Protein AF-A0A3A6MR04-F1 (afdb_monomer_lite)

Secondary structure (DSSP, 8-state):
-----TTEEEEEEEEEEETTEEEEEEEEEEEETTEEEEEEEEEESSS--EEEEEEEEEE-TT----TTTS---PEEEEEEE-SSEEEEEEEEEETTEEEEEEEEEETTS-EEEEEEEEE--

pLDDT: mean 85.6, std 14.44, range [32.78, 98.06]

Structure (mmCIF, N/CA/C/O backbone):
data_AF-A0A3A6MR04-F1
#
_entry.id   AF-A0A3A6MR04-F1
#
loop_
_atom_site.group_PDB
_atom_site.id
_atom_site.type_symbol
_atom_site.label_atom_id
_atom_site.label_alt_id
_atom_site.label_comp_id
_atom_site.label_asym_id
_atom_site.label_entity_id
_atom_site.label_seq_id
_atom_site.pdbx_PDB_ins_code
_atom_site.Cartn_x
_atom_site.Cartn_y
_atom_site.Cartn_z
_atom_site.occupancy
_atom_site.B_iso_or_equiv
_atom_site.auth_seq_id
_atom_site.auth_comp_id
_atom_site.auth_asym_id
_atom_site.auth_atom_id
_atom_site.pdbx_PDB_model_num
ATOM 1 N N . MET A 1 1 ? 14.096 20.771 -0.460 1.00 32.78 1 MET A N 1
ATOM 2 C CA . MET A 1 1 ? 12.865 21.252 0.205 1.00 32.78 1 MET A CA 1
ATOM 3 C C . MET A 1 1 ? 12.239 20.093 0.964 1.00 32.78 1 MET A C 1
ATOM 5 O O . MET A 1 1 ? 11.730 19.180 0.332 1.00 32.78 1 MET A O 1
ATOM 9 N N . ASN A 1 2 ? 12.336 20.088 2.296 1.00 33.75 2 ASN A N 1
ATOM 10 C CA . ASN A 1 2 ? 11.585 19.162 3.147 1.00 33.75 2 ASN A CA 1
ATOM 11 C C . ASN A 1 2 ? 10.220 19.795 3.415 1.00 33.75 2 ASN A C 1
ATOM 13 O O . ASN A 1 2 ? 10.079 20.624 4.312 1.00 33.75 2 ASN A O 1
ATOM 17 N N . THR A 1 3 ? 9.214 19.444 2.621 1.00 44.91 3 THR A N 1
ATOM 18 C CA . THR A 1 3 ? 7.827 19.658 3.027 1.00 44.91 3 THR A CA 1
ATOM 19 C C . THR A 1 3 ? 7.573 18.727 4.206 1.00 44.91 3 THR A C 1
ATOM 21 O O . THR A 1 3 ? 7.407 17.521 4.031 1.00 44.91 3 THR A O 1
ATOM 24 N N . ASN A 1 4 ? 7.617 19.278 5.420 1.00 47.16 4 ASN A N 1
ATOM 25 C CA . ASN A 1 4 ? 7.101 18.624 6.614 1.00 47.16 4 ASN A CA 1
ATOM 26 C C . ASN A 1 4 ? 5.607 18.373 6.384 1.00 47.16 4 ASN A C 1
ATOM 28 O O . ASN A 1 4 ? 4.776 19.236 6.664 1.00 47.16 4 ASN A O 1
ATOM 32 N N . GLU A 1 5 ? 5.272 17.211 5.822 1.00 66.00 5 GLU A N 1
ATOM 33 C CA . GLU A 1 5 ? 3.908 16.696 5.750 1.00 66.00 5 GLU A CA 1
ATOM 34 C C . GLU A 1 5 ? 3.452 16.414 7.192 1.00 66.00 5 GLU A C 1
ATOM 36 O O . GLU A 1 5 ? 3.569 15.294 7.693 1.00 66.00 5 GLU A O 1
ATOM 41 N N . LYS A 1 6 ? 3.032 17.467 7.907 1.00 80.38 6 LYS A N 1
ATOM 42 C CA . LYS A 1 6 ? 2.640 17.409 9.319 1.00 80.38 6 LYS A CA 1
ATOM 43 C C . LYS A 1 6 ? 1.614 16.288 9.524 1.00 80.38 6 LYS A C 1
ATOM 45 O O . LYS A 1 6 ? 0.608 16.239 8.825 1.00 80.38 6 LYS A O 1
ATOM 50 N N . GLY A 1 7 ? 1.885 15.403 10.482 1.00 85.31 7 GLY A N 1
ATOM 51 C CA . GLY A 1 7 ? 0.978 14.328 10.898 1.00 85.31 7 GLY A CA 1
ATOM 52 C C . GLY A 1 7 ? 1.191 12.968 10.225 1.00 85.31 7 GLY A C 1
ATOM 53 O O . GLY A 1 7 ? 0.659 11.981 10.724 1.00 85.31 7 GLY A O 1
ATOM 54 N N . TRP A 1 8 ? 1.975 12.873 9.146 1.00 92.88 8 TRP A N 1
ATOM 55 C CA . TRP A 1 8 ? 2.273 11.575 8.531 1.00 92.88 8 TRP A CA 1
ATOM 56 C C . TRP A 1 8 ? 3.337 10.812 9.322 1.00 92.88 8 TRP A C 1
ATOM 58 O O . TRP A 1 8 ? 4.446 11.304 9.532 1.00 92.88 8 TRP A O 1
ATOM 68 N N . ILE A 1 9 ? 3.020 9.576 9.692 1.00 91.75 9 ILE A N 1
ATOM 69 C CA . ILE A 1 9 ? 3.927 8.630 10.339 1.00 91.75 9 ILE A CA 1
ATOM 70 C C . ILE A 1 9 ? 4.519 7.731 9.252 1.00 91.75 9 ILE A C 1
ATOM 72 O O . ILE A 1 9 ? 3.782 7.140 8.462 1.00 91.75 9 ILE A O 1
ATOM 76 N N . ASN A 1 10 ? 5.848 7.628 9.184 1.00 90.69 10 ASN A N 1
ATOM 77 C CA . ASN A 1 10 ? 6.494 6.665 8.292 1.00 90.69 10 ASN A CA 1
ATOM 78 C C . ASN A 1 10 ? 6.336 5.265 8.886 1.00 90.69 10 ASN A C 1
ATOM 80 O O . ASN A 1 10 ? 6.837 5.011 9.977 1.00 90.69 10 ASN A O 1
ATOM 84 N N . LEU A 1 11 ? 5.655 4.386 8.156 1.00 89.06 11 LEU A N 1
ATOM 85 C CA . LEU A 1 11 ? 5.409 3.010 8.571 1.00 89.06 11 LEU A CA 1
ATOM 86 C C . LEU A 1 11 ? 6.530 2.087 8.087 1.00 89.06 11 LEU A C 1
ATOM 88 O O . LEU A 1 11 ? 7.119 1.352 8.866 1.00 89.06 11 LEU A O 1
ATOM 92 N N . ILE A 1 12 ? 6.853 2.159 6.791 1.00 88.56 12 ILE A N 1
ATOM 93 C CA . ILE A 1 12 ? 7.886 1.335 6.151 1.00 88.56 12 ILE A CA 1
ATOM 94 C C . ILE A 1 12 ? 8.710 2.208 5.212 1.00 88.56 12 ILE A C 1
ATOM 96 O O . ILE A 1 12 ? 8.161 3.002 4.444 1.00 88.56 12 ILE A O 1
ATOM 100 N N . THR A 1 13 ? 10.028 2.015 5.224 1.00 87.62 13 THR A N 1
ATOM 101 C CA . THR A 1 13 ? 10.923 2.468 4.153 1.00 87.62 13 THR A CA 1
ATOM 102 C C . THR A 1 13 ? 11.751 1.286 3.675 1.00 87.62 13 THR A C 1
ATOM 104 O O . THR A 1 13 ? 12.521 0.727 4.449 1.00 87.62 13 THR A O 1
ATOM 107 N N . ILE A 1 14 ? 11.601 0.923 2.404 1.00 84.69 14 ILE A N 1
ATOM 108 C CA . ILE A 1 14 ? 12.426 -0.095 1.749 1.00 84.69 14 ILE A CA 1
ATOM 109 C C . ILE A 1 14 ? 13.342 0.641 0.780 1.00 84.69 14 ILE A C 1
ATOM 111 O O . ILE A 1 14 ? 12.865 1.377 -0.083 1.00 84.69 14 ILE A O 1
ATOM 115 N N . ASN A 1 15 ? 14.648 0.452 0.936 1.00 80.06 15 ASN A N 1
ATOM 116 C CA . ASN A 1 15 ? 15.644 0.901 -0.029 1.00 80.06 15 ASN A CA 1
ATOM 117 C C . ASN A 1 15 ? 16.266 -0.351 -0.643 1.00 80.06 15 ASN A C 1
ATOM 119 O O . ASN A 1 15 ? 16.751 -1.209 0.093 1.00 80.06 15 ASN A O 1
ATOM 123 N N . GLN A 1 16 ? 16.240 -0.459 -1.966 1.00 71.56 16 GLN A N 1
ATOM 124 C CA . GLN A 1 16 ? 16.967 -1.499 -2.681 1.00 71.56 16 GLN A CA 1
ATOM 125 C C . GLN A 1 16 ? 17.946 -0.831 -3.637 1.00 71.56 16 GLN A C 1
ATOM 127 O O . GLN A 1 16 ? 17.556 -0.153 -4.592 1.00 71.56 16 GLN A O 1
ATOM 132 N N . ASP A 1 17 ? 19.225 -1.045 -3.352 1.00 61.44 17 ASP A N 1
ATOM 133 C CA . ASP A 1 17 ? 20.332 -0.642 -4.201 1.00 61.44 17 ASP A CA 1
ATOM 134 C C . ASP A 1 17 ? 20.761 -1.857 -5.029 1.00 61.44 17 ASP A C 1
ATOM 136 O O . ASP A 1 17 ? 21.609 -2.644 -4.618 1.00 61.44 17 ASP A O 1
ATOM 140 N N . ALA A 1 18 ? 20.149 -2.037 -6.198 1.00 55.91 18 ALA A N 1
ATOM 141 C CA . ALA A 1 18 ? 20.773 -2.829 -7.251 1.00 55.91 18 ALA A CA 1
ATOM 142 C C . ALA A 1 18 ? 21.681 -1.891 -8.058 1.00 55.91 18 ALA A C 1
ATOM 144 O O . ALA A 1 18 ? 21.270 -0.765 -8.347 1.00 55.91 18 ALA A O 1
ATOM 145 N N . GLU A 1 19 ? 22.877 -2.346 -8.451 1.00 47.91 19 GLU A N 1
ATOM 146 C CA . GLU A 1 19 ? 23.938 -1.546 -9.106 1.00 47.91 19 GLU A CA 1
ATOM 147 C C . GLU A 1 19 ? 23.484 -0.720 -10.331 1.00 47.91 19 GLU A C 1
ATOM 149 O O . GLU A 1 19 ? 24.181 0.198 -10.751 1.00 47.91 19 GLU A O 1
ATOM 154 N N . ILE A 1 20 ? 22.302 -1.004 -10.887 1.00 52.81 20 ILE A N 1
ATOM 155 C CA . ILE A 1 20 ? 21.769 -0.388 -12.110 1.00 52.81 20 ILE A CA 1
ATOM 156 C C . ILE A 1 20 ? 20.482 0.429 -11.855 1.00 52.81 20 ILE A C 1
ATOM 158 O O . ILE A 1 20 ? 20.178 1.344 -12.617 1.00 52.81 20 ILE A O 1
ATOM 162 N N . MET A 1 21 ? 19.729 0.174 -10.775 1.00 56.78 21 MET A N 1
ATOM 163 C CA . MET A 1 21 ? 18.518 0.937 -10.436 1.00 56.78 21 MET A CA 1
ATOM 164 C C . MET A 1 21 ? 18.294 1.000 -8.926 1.00 56.78 21 MET A C 1
ATOM 166 O O . MET A 1 21 ? 17.956 0.001 -8.290 1.00 56.78 21 MET A O 1
ATOM 170 N N . ARG A 1 22 ? 18.390 2.213 -8.373 1.00 64.38 22 ARG A N 1
ATOM 171 C CA . ARG A 1 22 ? 17.904 2.506 -7.023 1.00 64.38 22 ARG A CA 1
ATOM 172 C C . ARG A 1 22 ? 16.391 2.615 -7.072 1.00 64.38 22 ARG A C 1
ATOM 174 O O . ARG A 1 22 ? 15.863 3.449 -7.810 1.00 64.38 22 ARG A O 1
ATOM 181 N N . HIS A 1 23 ? 15.700 1.795 -6.294 1.00 75.44 23 HIS A N 1
ATOM 182 C CA . HIS A 1 23 ? 14.297 2.040 -6.003 1.00 75.44 23 HIS A CA 1
ATOM 183 C C . HIS A 1 23 ? 14.090 2.156 -4.504 1.00 75.44 23 HIS A C 1
ATOM 185 O O . HIS A 1 23 ? 14.747 1.501 -3.688 1.00 75.44 23 HIS A O 1
ATOM 191 N N . ARG A 1 24 ? 13.181 3.055 -4.150 1.00 84.44 24 ARG A N 1
ATOM 192 C CA . ARG A 1 24 ? 12.809 3.312 -2.771 1.00 84.44 24 ARG A CA 1
ATOM 193 C C . ARG A 1 24 ? 11.302 3.296 -2.680 1.00 84.44 24 ARG A C 1
ATOM 195 O O . ARG A 1 24 ? 10.644 4.065 -3.371 1.00 84.44 24 ARG A O 1
ATOM 202 N N . ASP A 1 25 ? 10.790 2.504 -1.758 1.00 89.69 25 ASP A N 1
ATOM 203 C CA . ASP A 1 25 ? 9.375 2.474 -1.428 1.00 89.69 25 ASP A CA 1
ATOM 204 C C . ASP A 1 25 ? 9.166 3.077 -0.047 1.00 89.69 25 ASP A C 1
ATOM 206 O O . ASP A 1 25 ? 9.932 2.833 0.891 1.00 89.69 25 ASP A O 1
ATOM 210 N N . ARG A 1 26 ? 8.116 3.886 0.089 1.00 91.62 26 ARG A N 1
ATOM 211 C CA . ARG A 1 26 ? 7.718 4.463 1.374 1.00 91.62 26 ARG A CA 1
ATOM 212 C C . ARG A 1 26 ? 6.245 4.225 1.612 1.00 91.62 26 ARG A C 1
ATOM 214 O O . ARG A 1 26 ? 5.417 4.645 0.814 1.00 91.62 26 ARG A O 1
ATOM 221 N N . THR A 1 27 ? 5.928 3.605 2.740 1.00 93.88 27 THR A N 1
ATOM 222 C CA . THR A 1 27 ? 4.560 3.505 3.251 1.00 93.88 27 THR A CA 1
ATOM 223 C C . THR A 1 27 ? 4.421 4.448 4.432 1.00 93.88 27 THR A C 1
ATOM 225 O O . THR A 1 27 ? 5.256 4.435 5.338 1.00 93.88 27 THR A O 1
ATOM 228 N N . LYS A 1 28 ? 3.383 5.279 4.421 1.00 94.44 28 LYS A N 1
ATOM 229 C CA . LYS A 1 28 ? 3.073 6.223 5.490 1.00 94.44 28 LYS A CA 1
ATOM 230 C C . LYS A 1 28 ? 1.618 6.112 5.893 1.00 94.44 28 LYS A C 1
ATOM 232 O O . LYS A 1 28 ? 0.776 5.745 5.075 1.00 94.44 28 LYS A O 1
ATOM 237 N N . VAL A 1 29 ? 1.325 6.510 7.121 1.00 94.88 29 VAL A N 1
ATOM 238 C CA . VAL A 1 29 ? -0.040 6.575 7.632 1.00 94.88 29 VAL A CA 1
ATOM 239 C C . VAL A 1 29 ? -0.334 7.932 8.250 1.00 94.88 29 VAL A C 1
ATOM 241 O O . VAL A 1 29 ? 0.565 8.585 8.777 1.00 94.88 29 VAL A O 1
ATOM 244 N N . LEU A 1 30 ? -1.586 8.364 8.181 1.00 95.44 30 LEU A N 1
ATOM 245 C CA . LEU A 1 30 ? -2.074 9.583 8.819 1.00 95.44 30 LEU A CA 1
ATOM 246 C C . LEU A 1 30 ? -3.356 9.261 9.579 1.00 95.44 30 LEU A C 1
ATOM 248 O O . LEU A 1 30 ? -4.304 8.744 8.988 1.00 95.44 30 LEU A O 1
ATOM 252 N N . LYS A 1 31 ? -3.392 9.597 10.870 1.00 95.19 31 LYS A N 1
ATOM 253 C CA . LYS A 1 31 ? -4.607 9.496 11.682 1.00 95.19 31 LYS A CA 1
ATOM 254 C C . LYS A 1 31 ? -5.607 10.566 11.243 1.00 95.19 31 LYS A C 1
ATOM 256 O O . LYS A 1 31 ? -5.251 11.742 11.174 1.00 95.19 31 LYS A O 1
ATOM 261 N N . ILE A 1 32 ? -6.844 10.164 10.969 1.00 95.38 32 ILE A N 1
ATOM 262 C CA . ILE A 1 32 ? -7.951 11.052 10.596 1.00 95.38 32 ILE A CA 1
ATOM 263 C C . ILE A 1 32 ? -9.222 10.700 11.384 1.00 95.38 32 ILE A C 1
ATOM 265 O O . ILE A 1 32 ? -9.266 9.740 12.158 1.00 95.38 32 ILE A O 1
ATOM 269 N N . GLN A 1 33 ? -10.283 11.489 11.213 1.00 95.69 33 GLN A N 1
ATOM 270 C CA . GLN A 1 33 ? -11.583 11.149 11.787 1.00 95.69 33 GLN A CA 1
ATOM 271 C C . GLN A 1 33 ? -12.071 9.807 11.220 1.00 95.69 33 GLN A C 1
ATOM 273 O O . GLN A 1 33 ? -12.076 9.606 10.009 1.00 95.69 33 GLN A O 1
ATOM 278 N N . GLY A 1 34 ? -12.462 8.887 12.107 1.00 95.69 34 GLY A N 1
ATOM 279 C CA . GLY A 1 34 ? -12.986 7.568 11.740 1.00 95.69 34 GLY A CA 1
ATOM 280 C C . GLY A 1 34 ? -11.942 6.519 11.343 1.00 95.69 34 GLY A C 1
ATOM 281 O O . GLY A 1 34 ? -12.321 5.375 11.097 1.00 95.69 34 GLY A O 1
ATOM 282 N N . GLY A 1 35 ? -10.653 6.867 11.276 1.00 96.38 35 GLY A N 1
ATOM 283 C CA . GLY A 1 35 ? -9.601 5.881 11.044 1.00 96.38 35 GLY A CA 1
ATOM 284 C C . GLY A 1 35 ? -8.296 6.472 10.530 1.00 96.38 35 GLY A C 1
ATOM 285 O O . GLY A 1 35 ? -7.808 7.479 11.046 1.00 96.38 35 GLY A O 1
ATOM 286 N N . TRP A 1 36 ? -7.718 5.836 9.513 1.00 96.50 36 TRP A N 1
ATOM 287 C CA . TRP A 1 36 ? -6.379 6.156 9.022 1.00 96.50 36 TRP A CA 1
ATOM 288 C C . TRP A 1 36 ? -6.323 6.207 7.500 1.00 96.50 36 TRP A C 1
ATOM 290 O O . TRP A 1 36 ? -6.959 5.416 6.811 1.00 96.50 36 TRP A O 1
ATOM 300 N N . LEU A 1 37 ? -5.507 7.107 6.959 1.00 97.12 37 LEU A N 1
ATOM 301 C CA . LEU A 1 37 ? -5.097 7.058 5.558 1.00 97.12 37 LEU A CA 1
ATOM 302 C C . LEU A 1 37 ? -3.764 6.335 5.462 1.00 97.12 37 LEU A C 1
ATOM 304 O O . LEU A 1 37 ? -2.796 6.766 6.080 1.00 97.12 37 LEU A O 1
ATOM 308 N N . CYS A 1 38 ? -3.700 5.274 4.664 1.00 96.50 38 CYS A N 1
ATOM 309 C CA . CYS A 1 38 ? -2.462 4.595 4.303 1.00 96.50 38 CYS A CA 1
ATOM 310 C C . CYS A 1 38 ? -2.048 5.031 2.902 1.00 96.50 38 CYS A C 1
ATOM 312 O O . CYS A 1 38 ? -2.825 4.901 1.958 1.00 96.50 38 CYS A O 1
ATOM 314 N N . LYS A 1 39 ? -0.831 5.555 2.767 1.00 95.56 39 LYS A N 1
ATOM 315 C CA . LYS A 1 39 ? -0.268 6.045 1.510 1.00 95.56 39 LYS A CA 1
ATOM 316 C C . LYS A 1 39 ? 1.014 5.295 1.181 1.00 95.56 39 LYS A C 1
ATOM 318 O O . LYS A 1 39 ? 1.872 5.117 2.043 1.00 95.56 39 LYS A O 1
ATOM 323 N N . PHE A 1 40 ? 1.166 4.918 -0.079 1.00 94.88 40 PHE A N 1
ATOM 324 C CA . PHE A 1 40 ? 2.382 4.333 -0.620 1.00 94.88 40 PHE A CA 1
ATOM 325 C C . PHE A 1 40 ? 2.973 5.244 -1.692 1.00 94.88 40 PHE A C 1
ATOM 327 O O . PHE A 1 40 ? 2.250 5.744 -2.551 1.00 94.88 40 PHE A O 1
ATOM 334 N N . HIS A 1 41 ? 4.288 5.421 -1.655 1.00 91.88 41 HIS A N 1
ATOM 335 C CA . HIS A 1 41 ? 5.069 6.115 -2.670 1.00 91.88 41 HIS A CA 1
ATOM 336 C C . HIS A 1 41 ? 6.124 5.175 -3.242 1.00 91.88 41 HIS A C 1
ATOM 338 O O . HIS A 1 41 ? 6.896 4.589 -2.479 1.00 91.88 41 HIS A O 1
ATOM 344 N N . HIS A 1 42 ? 6.206 5.128 -4.567 1.00 89.06 42 HIS A N 1
ATOM 345 C CA . HIS A 1 42 ? 7.294 4.493 -5.296 1.00 89.06 42 HIS A CA 1
ATOM 346 C C . HIS A 1 42 ? 8.221 5.561 -5.875 1.00 89.06 42 HIS A C 1
ATOM 348 O O . HIS A 1 42 ? 7.763 6.528 -6.491 1.00 89.06 42 HIS A O 1
ATOM 354 N N . PHE A 1 43 ? 9.522 5.378 -5.699 1.00 86.06 43 PHE A N 1
ATOM 355 C CA . PHE A 1 43 ? 10.560 6.225 -6.274 1.00 86.06 43 PHE A CA 1
ATOM 356 C C . PHE A 1 43 ? 11.496 5.355 -7.111 1.00 86.06 43 PHE A C 1
ATOM 358 O O . PHE A 1 43 ? 12.033 4.373 -6.594 1.00 86.06 43 PHE A O 1
ATOM 365 N N . GLN A 1 44 ? 11.726 5.744 -8.363 1.00 79.19 44 GLN A N 1
ATOM 366 C CA . GLN A 1 44 ? 12.632 5.053 -9.278 1.00 79.19 44 GLN A CA 1
ATOM 367 C C . GLN A 1 44 ? 13.778 5.976 -9.709 1.00 79.19 44 GLN A C 1
ATOM 369 O O . GLN A 1 44 ? 13.549 7.120 -10.096 1.00 79.19 44 GLN A O 1
ATOM 374 N N . GLY A 1 45 ? 15.003 5.447 -9.705 1.00 70.81 45 GLY A N 1
ATOM 375 C CA . GLY A 1 45 ? 16.192 6.116 -10.231 1.00 70.81 45 GLY A CA 1
ATOM 376 C C . GLY A 1 45 ? 16.997 6.901 -9.191 1.00 70.81 45 GLY A C 1
ATOM 377 O O . GLY A 1 45 ? 16.747 6.854 -7.987 1.00 70.81 45 GLY A O 1
ATOM 378 N N . ALA A 1 46 ? 18.027 7.604 -9.673 1.00 60.75 46 ALA A N 1
ATOM 379 C CA . ALA A 1 46 ? 18.918 8.420 -8.843 1.00 60.75 46 ALA A CA 1
ATOM 380 C C . ALA A 1 46 ? 18.292 9.766 -8.434 1.00 60.75 46 ALA A C 1
ATOM 382 O O . ALA A 1 46 ? 18.705 10.364 -7.437 1.00 60.75 46 ALA A O 1
ATOM 383 N N . SER A 1 47 ? 17.297 10.246 -9.186 1.00 57.91 47 SER A N 1
ATOM 384 C CA . SER A 1 47 ? 16.518 11.423 -8.823 1.00 57.91 47 SER A CA 1
ATOM 385 C C . SER A 1 47 ? 15.526 11.072 -7.719 1.00 57.91 47 SER A C 1
ATOM 387 O O . SER A 1 47 ? 14.858 10.045 -7.729 1.00 57.91 47 SER A O 1
ATOM 389 N N . SER A 1 48 ? 15.375 11.969 -6.754 1.00 58.16 48 SER A N 1
ATOM 390 C CA . SER A 1 48 ? 14.391 11.866 -5.673 1.00 58.16 48 SER A CA 1
ATOM 391 C C . SER A 1 48 ? 12.931 12.038 -6.134 1.00 58.16 48 SER A C 1
ATOM 393 O O . SER A 1 48 ? 12.050 12.211 -5.289 1.00 58.16 48 SER A O 1
ATOM 395 N N . SER A 1 49 ? 12.667 12.002 -7.445 1.00 67.00 49 SER A N 1
ATOM 396 C CA . SER A 1 49 ? 11.343 12.156 -8.042 1.00 67.00 49 SER A CA 1
ATOM 397 C C . SER A 1 49 ? 10.481 10.927 -7.765 1.00 67.00 49 SER A C 1
ATOM 399 O O . SER A 1 49 ? 10.881 9.794 -8.017 1.00 67.00 49 SER A O 1
ATOM 401 N N . MET A 1 50 ? 9.292 11.162 -7.217 1.00 74.50 50 MET A N 1
ATOM 402 C CA . MET A 1 50 ? 8.286 10.128 -7.001 1.00 74.50 50 MET A CA 1
ATOM 403 C C . MET A 1 50 ? 7.708 9.693 -8.349 1.00 74.50 50 MET A C 1
ATOM 405 O O . MET A 1 50 ? 7.249 10.542 -9.109 1.00 74.50 50 MET A O 1
ATOM 409 N N . THR A 1 51 ? 7.725 8.392 -8.627 1.00 81.12 51 THR A N 1
ATOM 410 C CA . THR A 1 51 ? 7.276 7.822 -9.906 1.00 81.12 51 THR A CA 1
ATOM 411 C C . THR A 1 51 ? 5.797 7.455 -9.861 1.00 81.12 51 THR A C 1
ATOM 413 O O . THR A 1 51 ? 5.086 7.670 -10.835 1.00 81.12 51 THR A O 1
ATOM 416 N N . ALA A 1 52 ? 5.301 6.963 -8.720 1.00 85.88 52 ALA A N 1
ATOM 417 C CA . ALA A 1 52 ? 3.863 6.827 -8.495 1.00 85.88 52 ALA A CA 1
ATOM 418 C C . ALA A 1 52 ? 3.489 6.867 -7.014 1.00 85.88 52 ALA A C 1
ATOM 420 O O . ALA A 1 52 ? 4.333 6.737 -6.121 1.00 85.88 52 ALA A O 1
ATOM 421 N N . GLN A 1 53 ? 2.188 7.007 -6.772 1.00 92.88 53 GLN A N 1
ATOM 422 C CA . GLN A 1 53 ? 1.586 6.950 -5.450 1.00 92.88 53 GLN A CA 1
ATOM 423 C C . GLN A 1 53 ? 0.203 6.305 -5.501 1.00 92.88 53 GLN A C 1
ATOM 425 O O . GLN A 1 53 ? -0.499 6.408 -6.503 1.00 92.88 53 GLN A O 1
ATOM 430 N N . ALA A 1 54 ? -0.205 5.707 -4.389 1.00 96.00 54 ALA A N 1
ATOM 431 C CA . ALA A 1 54 ? -1.579 5.283 -4.153 1.00 96.00 54 ALA A CA 1
ATOM 432 C C . ALA A 1 54 ? -1.919 5.416 -2.665 1.00 96.00 54 ALA A C 1
ATOM 434 O O . ALA A 1 54 ? -1.032 5.481 -1.809 1.00 96.00 54 ALA A O 1
ATOM 435 N N . MET A 1 55 ? -3.210 5.507 -2.355 1.00 97.44 55 MET A N 1
ATOM 436 C CA . MET A 1 55 ? -3.704 5.750 -1.004 1.00 97.44 55 MET A CA 1
ATOM 437 C C . MET A 1 55 ? -5.037 5.042 -0.785 1.00 97.44 55 MET A C 1
ATOM 439 O O . MET A 1 55 ? -5.872 5.014 -1.682 1.00 97.44 55 MET A O 1
ATOM 443 N N . THR A 1 56 ? -5.236 4.502 0.415 1.00 98.06 56 THR A N 1
ATOM 444 C CA . THR A 1 56 ? -6.488 3.868 0.842 1.00 98.06 56 THR A CA 1
ATOM 445 C C . THR A 1 56 ? -6.851 4.301 2.259 1.00 98.06 56 THR A C 1
ATOM 447 O O . THR A 1 56 ? -5.978 4.656 3.055 1.00 98.06 56 THR A O 1
ATOM 450 N N . PHE A 1 57 ? -8.140 4.254 2.582 1.00 97.94 57 PHE A N 1
ATOM 451 C CA . PHE A 1 57 ? -8.645 4.446 3.938 1.00 97.94 57 PHE A CA 1
ATOM 452 C C . PHE A 1 57 ? -8.687 3.112 4.693 1.00 97.94 57 PHE A C 1
ATOM 454 O O . PHE A 1 57 ? -9.013 2.080 4.108 1.00 97.94 57 PHE A O 1
ATOM 461 N N . ILE A 1 58 ? -8.357 3.150 5.981 1.00 96.81 58 ILE A N 1
ATOM 462 C CA . ILE A 1 58 ? -8.465 2.044 6.933 1.00 96.81 58 ILE A CA 1
ATOM 463 C C . ILE A 1 58 ? -9.455 2.493 8.019 1.00 96.81 58 ILE A C 1
ATOM 465 O O . ILE A 1 58 ? -9.113 3.394 8.793 1.00 96.81 58 ILE A O 1
ATOM 469 N N . PRO A 1 59 ? -10.664 1.909 8.081 1.00 97.00 59 PRO A N 1
ATOM 470 C CA . PRO A 1 59 ? -11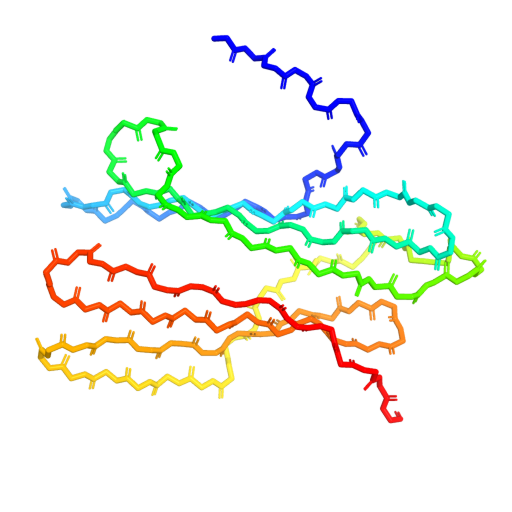.636 2.199 9.128 1.00 97.00 59 PRO A CA 1
ATOM 471 C C . PRO A 1 59 ? -11.110 1.774 10.499 1.00 97.00 59 PRO A C 1
ATOM 473 O O . PRO A 1 59 ? -10.717 0.627 10.697 1.00 97.00 59 PRO A O 1
ATOM 476 N N . ASP A 1 60 ? -11.124 2.706 11.443 1.00 95.25 60 ASP A N 1
ATOM 477 C CA . ASP A 1 60 ? -10.731 2.483 12.834 1.00 95.25 60 ASP A CA 1
ATOM 478 C C . ASP A 1 60 ? -11.400 3.560 13.706 1.00 95.25 60 ASP A C 1
ATOM 480 O O . ASP A 1 60 ? -10.766 4.554 14.077 1.00 95.25 60 ASP A O 1
ATOM 484 N N . PRO A 1 61 ? -12.714 3.434 13.969 1.00 94.25 61 PRO A N 1
ATOM 485 C CA . PRO A 1 61 ? -13.474 4.455 14.688 1.00 94.25 61 PRO A CA 1
ATOM 486 C C . PRO A 1 61 ? -13.057 4.588 16.157 1.00 94.25 61 PRO A C 1
ATOM 488 O O . PRO A 1 61 ? -13.288 5.635 16.756 1.00 94.25 61 PRO A O 1
ATOM 491 N N . GLN A 1 62 ? -12.451 3.543 16.725 1.00 94.25 62 GLN A N 1
ATOM 492 C CA . GLN A 1 62 ? -11.944 3.518 18.098 1.00 94.25 62 GLN A CA 1
ATOM 493 C C . GLN A 1 62 ? -10.490 4.006 18.188 1.00 94.25 62 GLN A C 1
ATOM 495 O O . GLN A 1 62 ? -10.001 4.282 19.281 1.00 94.25 62 GLN A O 1
ATOM 500 N N . HIS A 1 63 ? -9.826 4.184 17.039 1.00 89.31 63 HIS A N 1
ATOM 501 C CA . HIS A 1 63 ? -8.434 4.610 16.921 1.00 89.31 63 HIS A CA 1
ATOM 502 C C . HIS A 1 63 ? -7.443 3.708 17.667 1.00 89.31 63 HIS A C 1
ATOM 504 O O . HIS A 1 63 ? -6.484 4.202 18.267 1.00 89.31 63 HIS A O 1
ATOM 510 N N . GLU A 1 64 ? -7.678 2.402 17.619 1.00 92.06 64 GLU A N 1
ATOM 511 C CA . GLU A 1 64 ? -6.912 1.389 18.352 1.00 92.06 64 GLU A CA 1
ATOM 512 C C . GLU A 1 64 ? -5.634 0.965 17.626 1.00 92.06 64 GLU A C 1
ATOM 514 O O . GLU A 1 64 ? -4.756 0.339 18.220 1.00 92.06 64 GLU A O 1
ATOM 519 N N . TRP A 1 65 ? -5.486 1.301 16.343 1.00 91.38 65 TRP A N 1
ATOM 520 C CA . TRP A 1 65 ? -4.284 0.924 15.616 1.00 91.38 65 TRP A CA 1
ATOM 521 C C . TRP A 1 65 ? -3.053 1.679 16.119 1.00 91.38 65 TRP A C 1
ATOM 523 O O . TRP A 1 65 ? -2.946 2.897 15.957 1.00 91.38 65 TRP A O 1
ATOM 533 N N . ASN A 1 66 ? -2.067 0.941 16.632 1.00 89.62 66 ASN A N 1
ATOM 534 C CA . ASN A 1 66 ? -0.721 1.460 16.825 1.00 89.62 66 ASN A CA 1
ATOM 535 C C . ASN A 1 66 ? 0.204 1.006 15.675 1.00 89.62 66 ASN A C 1
ATOM 537 O O . ASN A 1 66 ? 0.671 -0.137 15.673 1.00 89.62 66 ASN A O 1
ATOM 541 N N . PRO A 1 67 ? 0.509 1.880 14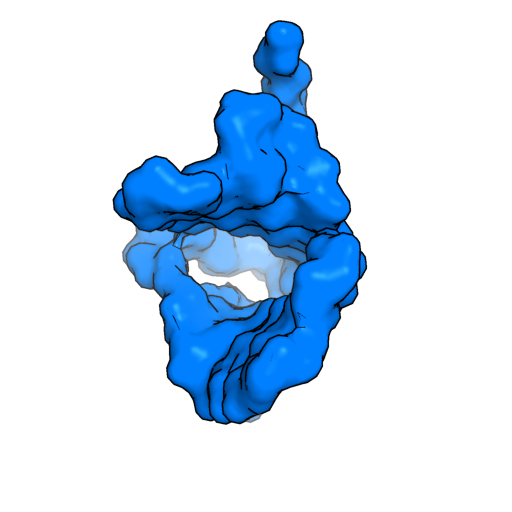.694 1.00 85.19 67 PRO A N 1
ATOM 542 C CA . PRO A 1 67 ? 1.339 1.521 13.544 1.00 85.19 67 PRO A CA 1
ATOM 543 C C . PRO A 1 67 ? 2.794 1.164 13.897 1.00 85.19 67 PRO A C 1
ATOM 545 O O . PRO A 1 67 ? 3.492 0.627 13.044 1.00 85.19 67 PRO A O 1
ATOM 548 N N . LEU A 1 68 ? 3.271 1.472 15.109 1.00 83.69 68 LEU A N 1
ATOM 549 C CA . LEU A 1 68 ? 4.666 1.258 15.513 1.00 83.69 68 LEU A CA 1
ATOM 550 C C . LEU A 1 68 ? 4.883 0.002 16.375 1.00 83.69 68 LEU A C 1
ATOM 552 O O . LEU A 1 68 ? 6.025 -0.419 16.537 1.00 83.69 68 LEU A O 1
ATOM 556 N N . GLU A 1 69 ? 3.825 -0.590 16.937 1.00 81.19 69 GLU A N 1
ATOM 557 C CA . GLU A 1 69 ? 3.934 -1.742 17.852 1.00 81.19 69 GLU A CA 1
ATOM 558 C C . GLU A 1 69 ? 4.093 -3.084 17.131 1.00 81.19 69 GLU A C 1
ATOM 560 O O . GLU A 1 69 ? 4.808 -3.966 17.602 1.00 81.19 69 GLU A O 1
ATOM 565 N N . GLY A 1 70 ? 3.471 -3.244 15.964 1.00 63.19 70 GLY A N 1
ATOM 566 C CA . GLY A 1 70 ? 3.759 -4.356 15.066 1.00 63.19 70 GLY A CA 1
ATOM 567 C C . GLY A 1 70 ? 4.824 -3.906 14.081 1.00 63.19 70 GLY A C 1
ATOM 568 O O . GLY A 1 70 ? 4.639 -2.872 13.447 1.00 63.19 70 GLY A O 1
ATOM 569 N N . GLN A 1 71 ? 5.922 -4.650 13.925 1.00 65.44 71 GLN A N 1
ATOM 570 C CA . GLN A 1 71 ? 6.886 -4.434 12.839 1.00 65.44 71 GLN A CA 1
ATOM 571 C C . GLN A 1 71 ? 6.177 -4.621 11.495 1.00 65.44 71 GLN A C 1
ATOM 573 O O . GLN A 1 71 ? 6.168 -5.706 10.916 1.00 65.44 71 GLN A O 1
ATOM 578 N N . ALA A 1 72 ? 5.499 -3.575 11.041 1.00 78.38 72 ALA A N 1
ATOM 579 C CA . ALA A 1 72 ? 4.632 -3.635 9.892 1.00 78.38 72 ALA A CA 1
ATOM 580 C C . ALA A 1 72 ? 5.510 -3.972 8.681 1.00 78.38 72 ALA A C 1
ATOM 582 O O . ALA A 1 72 ? 6.475 -3.268 8.387 1.00 78.38 72 ALA A O 1
ATOM 583 N N . ALA A 1 73 ? 5.209 -5.084 8.017 1.00 88.94 73 ALA A N 1
ATOM 584 C CA . ALA A 1 73 ? 6.001 -5.601 6.913 1.00 88.94 73 ALA A CA 1
ATOM 585 C C . ALA A 1 73 ? 5.081 -5.971 5.753 1.00 88.94 73 ALA A C 1
ATOM 587 O O . ALA A 1 73 ? 4.013 -6.552 5.949 1.00 88.94 73 ALA A O 1
ATOM 588 N N . TRP A 1 74 ? 5.509 -5.624 4.540 1.00 93.19 74 TRP A N 1
ATOM 589 C CA . TRP A 1 74 ? 4.859 -6.107 3.330 1.00 93.19 74 TRP A CA 1
ATOM 590 C C . TRP A 1 74 ? 5.202 -7.581 3.132 1.00 93.19 74 TRP A C 1
ATOM 592 O O . TRP A 1 74 ? 6.369 -7.944 3.001 1.00 93.19 74 TRP A O 1
ATOM 602 N N . GLU A 1 75 ? 4.175 -8.415 3.086 1.00 94.50 75 GLU A N 1
ATOM 603 C CA . GLU A 1 75 ? 4.251 -9.831 2.758 1.00 94.50 75 GLU A CA 1
ATOM 604 C C . GLU A 1 75 ? 3.855 -10.018 1.293 1.00 94.50 75 GLU A C 1
ATOM 606 O O . GLU A 1 75 ? 2.748 -9.645 0.903 1.00 94.50 75 GLU A O 1
ATOM 611 N N . ARG A 1 76 ? 4.737 -10.608 0.481 1.00 95.06 76 ARG A N 1
ATOM 612 C CA . ARG A 1 76 ? 4.402 -10.979 -0.897 1.00 95.06 76 ARG A CA 1
ATOM 613 C C . ARG A 1 76 ? 3.521 -12.217 -0.908 1.00 95.06 76 ARG A C 1
ATOM 615 O O . ARG A 1 76 ? 3.920 -13.243 -0.368 1.00 95.06 76 ARG A O 1
ATOM 622 N N . ILE A 1 77 ? 2.373 -12.129 -1.572 1.00 97.12 77 ILE A N 1
ATOM 623 C CA . ILE A 1 77 ? 1.413 -13.237 -1.672 1.00 97.12 77 ILE A CA 1
ATOM 624 C C . ILE A 1 77 ? 1.196 -13.728 -3.104 1.00 97.12 77 ILE A C 1
ATOM 626 O O . ILE A 1 77 ? 0.763 -14.860 -3.285 1.00 97.12 77 ILE A O 1
ATOM 630 N N . ASP A 1 78 ? 1.500 -12.906 -4.112 1.00 96.69 78 ASP A N 1
ATOM 631 C CA . ASP A 1 78 ? 1.466 -13.317 -5.518 1.00 96.69 78 ASP A CA 1
ATOM 632 C C . ASP A 1 78 ? 2.544 -12.595 -6.334 1.00 96.69 78 ASP A C 1
ATOM 634 O O . ASP A 1 78 ? 2.917 -11.451 -6.042 1.00 96.69 78 ASP A O 1
ATOM 638 N N . GLN A 1 79 ? 3.037 -13.271 -7.370 1.00 95.19 79 GLN A N 1
ATOM 639 C CA . GLN A 1 79 ? 3.993 -12.725 -8.322 1.00 95.19 79 GLN A CA 1
ATOM 640 C C . GLN A 1 79 ? 3.811 -13.354 -9.702 1.00 95.19 79 GLN A C 1
ATOM 642 O O . GLN A 1 79 ? 3.921 -14.568 -9.869 1.00 95.19 79 GLN A O 1
ATOM 647 N N . LYS A 1 80 ? 3.678 -12.504 -10.723 1.00 94.38 80 LYS A N 1
ATOM 648 C CA . LYS A 1 80 ? 3.680 -12.906 -12.133 1.00 94.38 80 LYS A CA 1
ATOM 649 C C . LYS A 1 80 ? 4.746 -12.124 -12.875 1.00 94.38 80 LYS A C 1
ATOM 651 O O . LYS A 1 80 ? 4.759 -10.900 -12.855 1.00 94.38 80 LYS A O 1
ATOM 656 N N . LYS A 1 81 ? 5.656 -12.823 -13.548 1.00 92.69 81 LYS A N 1
ATOM 657 C CA . LYS A 1 81 ? 6.759 -12.191 -14.275 1.00 92.69 81 LYS A CA 1
ATOM 658 C C . LYS A 1 81 ? 6.943 -12.838 -15.633 1.00 92.69 81 LYS A C 1
ATOM 660 O O . LYS A 1 81 ? 7.030 -14.058 -15.731 1.00 92.69 81 LYS A O 1
ATOM 665 N N . ASN A 1 82 ? 7.066 -12.015 -16.665 1.00 91.19 82 ASN A N 1
ATOM 666 C CA . ASN A 1 82 ? 7.512 -12.438 -17.985 1.00 91.19 82 ASN A CA 1
ATOM 667 C C . ASN A 1 82 ? 8.425 -11.357 -18.607 1.00 91.19 82 ASN A C 1
ATOM 669 O O . ASN A 1 82 ? 8.692 -10.337 -17.969 1.00 91.19 82 ASN A O 1
ATOM 673 N N . PRO A 1 83 ? 8.955 -11.553 -19.829 1.00 89.81 83 PRO A N 1
ATOM 674 C CA . PRO A 1 83 ? 9.859 -10.580 -20.449 1.00 89.81 83 PRO A CA 1
ATOM 675 C C . PRO A 1 83 ? 9.259 -9.191 -20.733 1.00 89.81 83 PRO A C 1
ATOM 677 O O . PRO A 1 83 ? 10.016 -8.247 -20.960 1.00 89.81 83 PRO A O 1
ATOM 680 N N . ASN A 1 84 ? 7.930 -9.059 -20.750 1.00 89.44 84 ASN A N 1
ATOM 681 C CA . ASN A 1 84 ? 7.216 -7.834 -21.122 1.00 89.44 84 ASN A CA 1
ATOM 682 C C . ASN A 1 84 ? 6.636 -7.089 -19.913 1.00 89.44 84 ASN A C 1
ATOM 684 O O . ASN A 1 84 ? 6.549 -5.860 -19.951 1.00 89.44 84 ASN A O 1
ATOM 688 N N . PHE A 1 85 ? 6.256 -7.812 -18.856 1.00 89.25 85 PHE A N 1
ATOM 689 C CA . PHE A 1 85 ? 5.694 -7.228 -17.644 1.00 89.25 85 PHE A CA 1
ATOM 690 C C . PHE A 1 85 ? 6.094 -7.977 -16.370 1.00 89.25 85 PHE A C 1
ATOM 692 O O . PHE A 1 85 ? 6.464 -9.156 -16.385 1.00 89.25 85 PHE A O 1
ATOM 699 N N . CYS A 1 86 ? 5.963 -7.279 -15.247 1.00 90.69 86 CYS A N 1
ATOM 700 C CA . CYS A 1 86 ? 6.043 -7.861 -13.918 1.00 90.69 86 CYS A CA 1
ATOM 701 C C . CYS A 1 86 ? 4.900 -7.342 -13.043 1.00 90.69 86 CYS A C 1
ATOM 703 O O . CYS A 1 86 ? 4.648 -6.142 -13.011 1.00 90.69 86 CYS A O 1
ATOM 705 N N . GLU A 1 87 ? 4.237 -8.237 -12.327 1.00 93.25 87 GLU A N 1
ATOM 706 C CA . GLU A 1 87 ? 3.146 -7.946 -11.406 1.00 93.25 87 GLU A CA 1
ATOM 707 C C . GLU A 1 87 ? 3.454 -8.567 -10.040 1.00 93.25 87 GLU A C 1
ATOM 709 O O . GLU A 1 87 ? 3.864 -9.730 -9.958 1.00 93.25 87 GLU A O 1
ATOM 714 N N . TYR A 1 88 ? 3.240 -7.806 -8.969 1.00 93.38 88 TYR A N 1
ATOM 715 C CA . TYR A 1 88 ? 3.335 -8.300 -7.598 1.00 93.38 88 TYR A CA 1
ATOM 716 C C . TYR A 1 88 ? 2.094 -7.903 -6.816 1.00 93.38 88 TYR A C 1
ATOM 718 O O . TYR A 1 88 ? 1.648 -6.756 -6.899 1.00 93.38 88 TYR A O 1
ATOM 726 N N . THR A 1 89 ? 1.606 -8.823 -5.989 1.00 96.50 89 THR A N 1
ATOM 727 C CA . THR A 1 89 ? 0.639 -8.507 -4.942 1.00 96.50 89 THR A CA 1
ATOM 728 C C . THR A 1 89 ? 1.292 -8.744 -3.591 1.00 96.50 89 THR A C 1
ATOM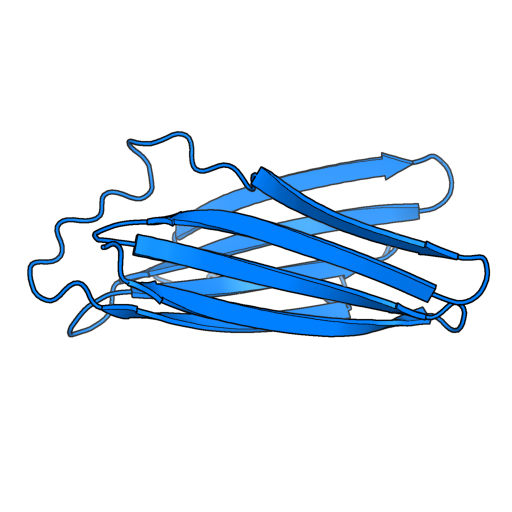 730 O O . THR A 1 89 ? 1.693 -9.864 -3.266 1.00 96.50 89 THR A O 1
ATOM 733 N N . ASP A 1 90 ? 1.379 -7.678 -2.803 1.00 96.44 90 ASP A N 1
ATOM 734 C CA . ASP A 1 90 ? 1.826 -7.719 -1.419 1.00 96.44 90 ASP A CA 1
ATOM 735 C C . ASP A 1 90 ? 0.658 -7.332 -0.492 1.00 96.44 90 ASP A C 1
ATOM 737 O O . ASP A 1 90 ? -0.274 -6.633 -0.900 1.00 96.44 90 ASP A O 1
ATOM 741 N N . ARG A 1 91 ? 0.716 -7.729 0.778 1.00 96.44 91 ARG A N 1
ATOM 742 C CA . ARG A 1 91 ? -0.224 -7.296 1.820 1.00 96.44 91 ARG A CA 1
ATOM 743 C C . ARG A 1 91 ? 0.496 -6.878 3.096 1.00 96.44 91 ARG A C 1
ATOM 745 O O . ARG A 1 91 ? 1.618 -7.300 3.344 1.00 96.44 91 ARG A O 1
ATOM 752 N N . ILE A 1 92 ? -0.159 -6.073 3.919 1.00 94.75 92 ILE A N 1
ATOM 753 C CA . ILE A 1 92 ? 0.326 -5.674 5.243 1.00 94.75 92 ILE A CA 1
ATOM 754 C C . ILE A 1 92 ? -0.807 -5.770 6.257 1.00 94.75 92 ILE A C 1
ATOM 756 O O . ILE A 1 92 ? -1.947 -5.388 5.967 1.00 94.75 92 ILE A O 1
ATOM 760 N N . LYS A 1 93 ? -0.503 -6.309 7.440 1.00 93.94 93 LYS A N 1
ATOM 761 C CA . LYS A 1 93 ? -1.477 -6.423 8.526 1.00 93.94 93 LYS A CA 1
ATOM 762 C C . LYS A 1 93 ? -1.774 -5.036 9.094 1.00 93.94 93 LYS A C 1
ATOM 764 O O . LYS A 1 93 ? -0.855 -4.278 9.394 1.00 93.94 93 LYS A O 1
ATOM 769 N N . VAL A 1 94 ? -3.056 -4.726 9.261 1.00 93.31 94 VAL A N 1
ATOM 770 C CA . VAL A 1 94 ? -3.540 -3.500 9.915 1.00 93.31 94 VAL A CA 1
ATOM 771 C C . VAL A 1 94 ? -4.614 -3.860 10.940 1.00 93.31 94 VAL A C 1
ATOM 773 O O . VAL A 1 94 ? -4.998 -5.031 11.059 1.00 93.31 94 VAL A O 1
ATOM 776 N N . ILE A 1 95 ? -5.104 -2.868 11.686 1.00 92.38 95 ILE A N 1
ATOM 777 C CA . ILE A 1 95 ? -6.245 -3.075 12.581 1.00 92.38 95 ILE A CA 1
ATOM 778 C C . ILE A 1 95 ? -7.432 -3.658 11.804 1.00 92.38 95 ILE A C 1
ATOM 780 O O . ILE A 1 95 ? -7.760 -3.203 10.707 1.00 92.38 95 ILE A O 1
ATOM 784 N N . ASN A 1 96 ? -8.037 -4.712 12.354 1.00 91.81 96 ASN A N 1
ATOM 785 C CA . ASN A 1 96 ? -9.238 -5.355 11.815 1.00 91.81 96 ASN A CA 1
ATOM 786 C C . ASN A 1 96 ? -9.166 -5.737 10.324 1.00 91.81 96 ASN A C 1
ATOM 788 O O . ASN A 1 96 ? -10.191 -5.775 9.649 1.00 91.81 96 ASN A O 1
ATOM 792 N N . GLY A 1 97 ? -7.979 -6.010 9.772 1.00 95.06 97 GLY A N 1
ATOM 793 C CA . GLY A 1 97 ? -7.877 -6.401 8.367 1.00 95.06 97 GLY A CA 1
ATOM 794 C C . GLY A 1 97 ? -6.479 -6.352 7.780 1.00 95.06 97 GLY A C 1
ATOM 795 O O . GLY A 1 97 ? -5.483 -6.614 8.461 1.00 95.06 97 GLY A O 1
ATOM 796 N N . TRP A 1 98 ? -6.440 -6.067 6.482 1.00 96.56 98 TRP A N 1
ATOM 797 C CA . TRP A 1 98 ? -5.243 -6.042 5.653 1.00 96.56 98 TRP A CA 1
ATOM 798 C C . TRP A 1 98 ? -5.314 -4.892 4.654 1.00 96.56 98 TRP A C 1
ATOM 800 O O . TRP A 1 98 ? -6.385 -4.562 4.149 1.00 96.56 98 TRP A O 1
ATOM 810 N N . VAL A 1 99 ? -4.164 -4.318 4.317 1.00 97.00 99 VAL A N 1
ATOM 811 C CA . VAL A 1 99 ? -4.033 -3.498 3.109 1.00 97.00 99 VAL A CA 1
ATOM 812 C C . VAL A 1 99 ? -3.283 -4.307 2.067 1.00 97.00 99 VAL A C 1
ATOM 814 O O . VAL A 1 99 ? -2.205 -4.824 2.344 1.00 97.00 99 VAL A O 1
ATOM 817 N N . TYR A 1 100 ? -3.852 -4.399 0.874 1.00 97.62 100 TYR A N 1
ATOM 818 C CA . TYR A 1 100 ? -3.251 -5.014 -0.298 1.00 97.62 100 TYR A CA 1
ATOM 819 C C . TYR A 1 100 ? -2.651 -3.931 -1.179 1.00 97.62 100 TYR A C 1
ATOM 821 O O . TYR A 1 100 ? -3.229 -2.857 -1.351 1.00 97.62 100 TYR A O 1
ATOM 829 N N . LYS A 1 101 ? -1.489 -4.235 -1.740 1.00 96.25 101 LYS A N 1
ATOM 830 C CA . LYS A 1 101 ? -0.774 -3.412 -2.703 1.00 96.25 101 LYS A CA 1
ATOM 831 C C . LYS A 1 101 ? -0.528 -4.265 -3.936 1.00 96.25 101 LYS A C 1
ATOM 833 O O . LYS A 1 101 ? 0.170 -5.273 -3.843 1.00 96.25 101 LYS A O 1
ATOM 838 N N . ASN A 1 102 ? -1.068 -3.846 -5.073 1.00 95.56 102 ASN A N 1
ATOM 839 C CA . ASN A 1 102 ? -0.762 -4.452 -6.363 1.00 95.56 102 ASN A CA 1
ATOM 840 C C . ASN A 1 102 ? 0.099 -3.477 -7.173 1.00 95.56 102 ASN A C 1
ATOM 842 O O . ASN A 1 102 ? -0.204 -2.284 -7.266 1.00 95.56 102 ASN A O 1
ATOM 846 N N . LEU A 1 103 ? 1.216 -3.987 -7.683 1.00 92.19 103 LEU A N 1
ATOM 847 C CA . LEU A 1 103 ? 2.175 -3.252 -8.496 1.00 92.19 103 LEU A CA 1
ATOM 848 C C . LEU A 1 103 ? 2.282 -3.939 -9.846 1.00 92.19 103 LEU A C 1
ATOM 850 O O . LEU A 1 103 ? 2.593 -5.128 -9.896 1.00 92.19 103 LEU A O 1
ATOM 854 N N . PHE A 1 104 ? 2.102 -3.182 -10.920 1.00 91.50 104 PHE A N 1
ATOM 855 C CA . PHE A 1 104 ? 2.233 -3.668 -12.284 1.00 91.50 104 PHE A CA 1
ATOM 856 C C . PHE A 1 104 ? 3.230 -2.800 -13.047 1.00 91.50 104 PHE A C 1
ATOM 858 O O . PHE A 1 104 ? 3.070 -1.584 -13.127 1.00 91.50 104 PHE A O 1
ATOM 865 N N . PHE A 1 105 ? 4.257 -3.430 -13.605 1.00 87.56 105 PHE A N 1
ATOM 866 C CA . PHE A 1 105 ? 5.340 -2.799 -14.349 1.00 87.56 105 PHE A CA 1
ATOM 867 C C . PHE A 1 105 ? 5.340 -3.321 -15.778 1.00 87.56 105 PHE A C 1
ATOM 869 O O . PHE A 1 105 ? 5.369 -4.537 -15.981 1.00 87.56 105 PHE A O 1
ATOM 876 N N . ILE A 1 106 ? 5.419 -2.427 -16.761 1.00 86.31 106 ILE A N 1
ATOM 877 C CA . ILE A 1 106 ? 5.737 -2.805 -18.142 1.00 86.31 106 ILE A CA 1
ATOM 878 C C . ILE A 1 106 ? 7.159 -2.391 -18.502 1.00 86.31 106 ILE A C 1
ATOM 880 O O . ILE A 1 106 ? 7.712 -1.431 -17.967 1.00 86.31 106 ILE A O 1
ATOM 884 N N . LYS A 1 107 ? 7.773 -3.121 -19.436 1.00 76.69 107 LYS A N 1
ATOM 885 C CA . LYS A 1 107 ? 9.170 -2.920 -19.857 1.00 76.69 107 LYS A CA 1
ATOM 886 C C . LYS A 1 107 ? 9.488 -1.489 -20.324 1.00 76.69 107 LYS A C 1
ATOM 888 O O . LYS A 1 107 ? 10.635 -1.065 -20.234 1.00 76.69 107 LYS A O 1
ATOM 893 N N . THR A 1 108 ? 8.494 -0.751 -20.816 1.00 74.75 108 THR A N 1
ATOM 894 C CA . THR A 1 108 ? 8.630 0.647 -21.263 1.00 74.75 108 THR A CA 1
ATOM 895 C C . THR A 1 108 ? 8.756 1.649 -20.111 1.00 74.75 108 THR A C 1
ATOM 897 O O . THR A 1 108 ? 8.989 2.826 -20.366 1.00 74.75 108 THR A O 1
ATOM 900 N N . GLY A 1 109 ? 8.644 1.197 -18.857 1.00 70.56 109 GLY A N 1
ATOM 901 C CA . GLY A 1 109 ? 8.820 2.018 -17.660 1.00 70.56 109 GLY A CA 1
ATOM 902 C C . GLY A 1 109 ? 7.524 2.581 -17.080 1.00 70.56 109 GLY A C 1
ATOM 903 O O . GLY A 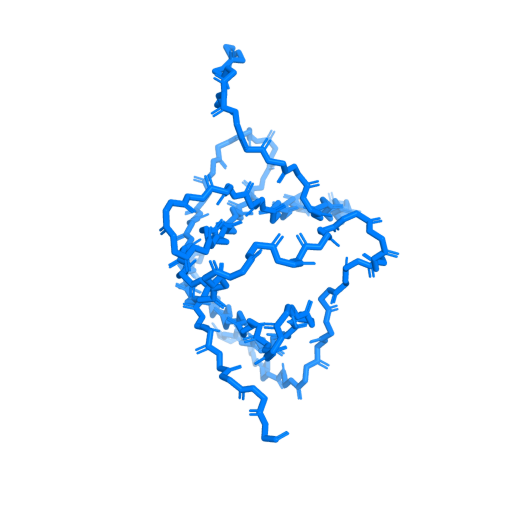1 109 ? 7.572 3.232 -16.040 1.00 70.56 109 GLY A O 1
ATOM 904 N N . GLU A 1 110 ? 6.370 2.326 -17.702 1.00 77.12 110 GLU A N 1
ATOM 905 C CA . GLU A 1 110 ? 5.084 2.651 -17.084 1.00 77.12 110 GLU A CA 1
ATOM 906 C C . GLU A 1 110 ? 4.805 1.689 -15.925 1.00 77.12 110 GLU A C 1
ATOM 908 O O . GLU A 1 110 ? 5.061 0.479 -15.996 1.00 77.12 110 GLU A O 1
ATOM 913 N N . MET A 1 111 ? 4.298 2.258 -14.836 1.00 84.31 111 MET A N 1
ATOM 914 C CA . MET A 1 111 ? 3.970 1.531 -13.626 1.00 84.31 111 MET A CA 1
ATOM 915 C C . MET A 1 111 ? 2.576 1.928 -13.156 1.00 84.31 111 MET A C 1
ATOM 917 O O . MET A 1 111 ? 2.285 3.110 -12.969 1.00 84.31 111 MET A O 1
ATOM 921 N N . HIS A 1 112 ? 1.751 0.925 -12.884 1.00 89.19 112 HIS A N 1
ATOM 922 C CA . HIS A 1 112 ? 0.480 1.094 -12.200 1.00 89.19 112 HIS A CA 1
ATOM 923 C C . HIS A 1 112 ? 0.593 0.584 -10.770 1.00 89.19 112 HIS A C 1
ATOM 925 O O . HIS A 1 112 ? 1.241 -0.427 -10.489 1.00 89.19 112 HIS A O 1
ATOM 931 N N . ILE A 1 113 ? -0.063 1.298 -9.862 1.00 93.50 113 ILE A N 1
ATOM 932 C CA . ILE A 1 113 ? -0.161 0.919 -8.461 1.00 93.50 113 ILE A CA 1
ATOM 933 C C . ILE A 1 113 ? -1.599 1.064 -7.982 1.00 93.50 113 ILE A C 1
ATOM 935 O O . ILE A 1 113 ? -2.258 2.066 -8.257 1.00 93.50 113 ILE A O 1
ATOM 939 N N . SER A 1 114 ? -2.061 0.083 -7.214 1.00 95.75 114 SER A N 1
ATOM 940 C CA . SER A 1 114 ? -3.298 0.178 -6.445 1.00 95.75 114 SER A CA 1
ATOM 941 C C . SER A 1 114 ? -3.066 -0.217 -4.988 1.00 95.75 114 SER A C 1
ATOM 943 O O . SER A 1 114 ? -2.223 -1.061 -4.674 1.00 95.75 114 SER A O 1
ATOM 945 N N . LEU A 1 115 ? -3.805 0.439 -4.090 1.00 97.38 115 LEU A N 1
ATOM 946 C CA . LEU A 1 115 ? -3.889 0.093 -2.675 1.00 97.38 115 LEU A CA 1
ATOM 947 C C . LEU A 1 115 ? -5.35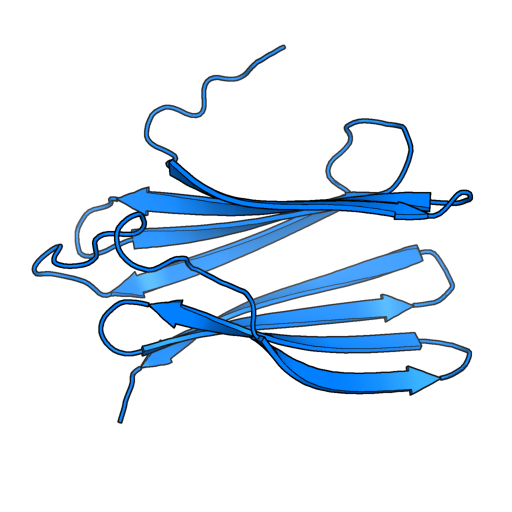3 -0.115 -2.306 1.00 97.38 115 LEU A C 1
ATOM 949 O O . LEU A 1 115 ? -6.191 0.721 -2.639 1.00 97.38 115 LEU A O 1
ATOM 953 N N . VAL A 1 116 ? -5.645 -1.200 -1.593 1.00 97.88 116 VAL A N 1
ATOM 954 C CA . VAL A 1 116 ? -7.009 -1.551 -1.182 1.00 97.88 116 VAL A CA 1
ATOM 955 C C . VAL A 1 116 ? -6.996 -2.061 0.252 1.00 97.88 116 VAL A C 1
ATOM 957 O O . VAL A 1 116 ? -6.205 -2.937 0.592 1.00 97.88 116 VAL A O 1
ATOM 960 N N . TYR A 1 117 ? -7.879 -1.533 1.098 1.00 97.88 117 TYR A N 1
ATOM 961 C CA . TYR A 1 117 ? -8.166 -2.119 2.405 1.00 97.88 117 TYR A CA 1
ATOM 962 C C . TYR A 1 117 ? -9.195 -3.246 2.275 1.00 97.88 117 TYR A C 1
ATOM 964 O O . TYR A 1 117 ? -10.209 -3.099 1.594 1.00 97.88 117 TYR A O 1
ATOM 972 N N . VAL A 1 118 ? -8.939 -4.355 2.962 1.00 97.69 118 VAL A N 1
ATOM 973 C CA . VAL A 1 118 ? -9.822 -5.518 3.041 1.00 97.69 118 VAL A CA 1
ATOM 974 C C . VAL A 1 118 ? -10.030 -5.865 4.522 1.00 97.69 118 VAL A C 1
ATOM 976 O O . VAL A 1 118 ? -9.041 -6.144 5.213 1.00 97.69 118 VAL A O 1
ATOM 979 N N . PRO A 1 119 ? -11.280 -5.858 5.027 1.00 96.38 119 PRO A N 1
ATOM 980 C CA . PRO A 1 119 ? -11.589 -6.265 6.396 1.00 96.38 119 PRO A CA 1
ATOM 981 C C . PRO A 1 119 ? -11.142 -7.698 6.700 1.00 96.38 119 PRO A C 1
ATOM 983 O O . PRO A 1 119 ? -11.143 -8.566 5.826 1.00 96.38 119 PRO A O 1
ATOM 986 N N . GLY A 1 120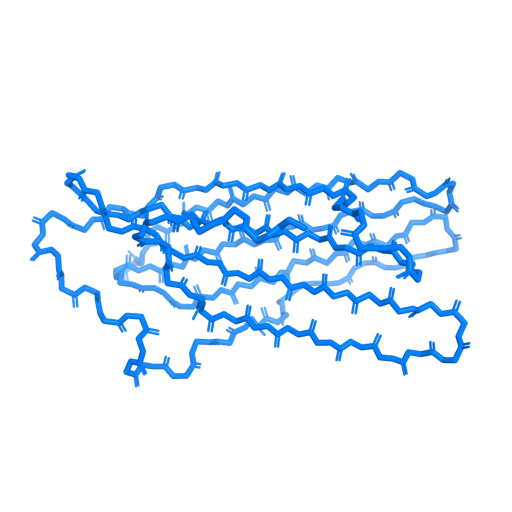 ? -10.756 -7.947 7.950 1.00 91.44 120 GLY A N 1
ATOM 987 C CA . GLY A 1 120 ? -10.555 -9.299 8.462 1.00 91.44 120 GLY A CA 1
ATOM 988 C C . GLY A 1 120 ? -11.888 -10.040 8.550 1.00 91.44 120 GLY A C 1
ATOM 989 O O . GLY A 1 120 ? -12.918 -9.413 8.797 1.00 91.44 120 GLY A O 1
ATOM 990 N N . GLN A 1 121 ? -11.850 -11.353 8.323 1.00 74.12 121 GLN A N 1
ATOM 991 C CA . GLN A 1 121 ? -12.943 -12.255 8.693 1.00 74.12 121 GLN A CA 1
ATOM 992 C C . GLN A 1 121 ? -12.861 -12.594 10.178 1.00 74.12 121 GLN A C 1
ATOM 994 O O . GLN A 1 121 ? -11.716 -12.669 10.686 1.00 74.12 121 GLN A O 1
#

Sequence (121 aa):
MNTNEKGWINLITINQDAEIMRHRDRTKVLKIQGGWLCKFHHFQGASSSMTAQAMTFIPDPQHEWNPLEGQAAWERIDQKKNPNFCEYTDRIKVINGWVYKNLFFIKTGEMHISLVYVPGQ

Foldseek 3Di:
DPPCPPQKDWLDWDWDDDPVKTKIKTWIWGADAQFIKIKIWIDIHPDPDTQDMEIDTDGDNVHPKDSPPDSWDWAWDDWDDDPFKIKTWTWTDTPQFIKIWIWIAGPVGDIDIYIDTDGDD

Radius of gyration: 15.15 Å; chains: 1; bounding box: 37×35×40 Å